Protein AF-A0A2W2E2P2-F1 (afdb_monomer_lite)

InterPro domains:
  IPR006120 Resolvase, HTH domain [PF02796] (11-47)
  IPR009057 Homedomain-like superfamily [SSF46689] (9-50)

Organism: NCBI:txid2070368

Structure (mmCIF, N/CA/C/O backbone):
data_AF-A0A2W2E2P2-F1
#
_entry.id   AF-A0A2W2E2P2-F1
#
loop_
_atom_site.group_PDB
_atom_site.id
_atom_site.type_symbol
_atom_site.label_atom_id
_atom_site.label_alt_id
_atom_site.label_comp_id
_atom_site.label_asym_id
_atom_site.label_entity_id
_atom_site.label_seq_id
_atom_site.pdbx_PDB_ins_code
_atom_site.Cartn_x
_atom_site.Cartn_y
_atom_site.Cartn_z
_atom_site.occupancy
_atom_site.B_iso_or_equiv
_atom_site.auth_seq_id
_atom_site.auth_comp_id
_atom_site.auth_asym_id
_atom_site.auth_atom_id
_atom_site.pdbx_PDB_model_num
ATOM 1 N N . MET A 1 1 ? -22.163 21.161 -4.127 1.00 37.41 1 MET A N 1
ATOM 2 C CA . MET A 1 1 ? -21.077 20.260 -3.689 1.00 37.41 1 MET A CA 1
ATOM 3 C C . MET A 1 1 ? -21.737 19.183 -2.862 1.00 37.41 1 MET A C 1
ATOM 5 O O . MET A 1 1 ? -22.499 19.533 -1.975 1.00 37.41 1 MET A O 1
ATOM 9 N N . SER A 1 2 ? -21.588 17.933 -3.288 1.00 41.34 2 SER A N 1
ATOM 10 C CA . SER A 1 2 ? -22.441 16.811 -2.902 1.00 41.34 2 SER A CA 1
ATOM 11 C C . SER A 1 2 ? -22.448 16.528 -1.400 1.00 41.34 2 SER A C 1
ATOM 13 O O . SER A 1 2 ? -21.405 16.520 -0.752 1.00 41.34 2 SER A O 1
ATOM 15 N N . ASP A 1 3 ? -23.661 16.293 -0.916 1.00 44.78 3 ASP A N 1
ATOM 16 C CA . ASP A 1 3 ? -24.057 15.788 0.393 1.00 44.78 3 ASP A CA 1
ATOM 17 C C . ASP A 1 3 ? -23.370 14.434 0.649 1.00 44.78 3 ASP A C 1
ATOM 19 O O . ASP A 1 3 ? -23.665 13.446 -0.024 1.00 44.78 3 ASP A O 1
ATOM 23 N N . GLN A 1 4 ? -22.397 14.389 1.561 1.00 50.19 4 GLN A N 1
ATOM 24 C CA . GLN A 1 4 ? -21.844 13.129 2.054 1.00 50.19 4 GLN A CA 1
ATOM 25 C C . GLN A 1 4 ? -22.666 12.761 3.289 1.00 50.19 4 GLN A C 1
ATOM 27 O O . GLN A 1 4 ? -22.535 13.388 4.340 1.00 50.19 4 GLN A O 1
ATOM 32 N N . THR A 1 5 ? -23.584 11.814 3.108 1.00 48.88 5 THR A N 1
ATOM 33 C CA . THR A 1 5 ? -24.538 11.307 4.098 1.00 48.88 5 THR A CA 1
ATOM 34 C C . THR A 1 5 ? -23.816 10.907 5.386 1.00 48.88 5 THR A C 1
ATOM 36 O O . THR A 1 5 ? -23.189 9.857 5.475 1.00 48.88 5 THR A O 1
ATOM 39 N N . GLY A 1 6 ? -23.856 11.794 6.379 1.00 53.03 6 GLY A N 1
ATOM 40 C CA . GLY A 1 6 ? -23.239 11.615 7.688 1.00 53.03 6 GLY A CA 1
ATOM 41 C C . GLY A 1 6 ? -24.106 10.770 8.611 1.00 53.03 6 GLY A C 1
ATOM 42 O O . GLY A 1 6 ? -24.652 11.296 9.580 1.00 53.03 6 GLY A O 1
ATOM 43 N N . GLU A 1 7 ? -24.234 9.472 8.336 1.00 62.06 7 GLU A N 1
ATOM 44 C CA . GLU A 1 7 ? -24.673 8.557 9.387 1.00 62.06 7 GLU A CA 1
ATOM 45 C C . GLU A 1 7 ? -23.540 8.410 10.421 1.00 62.06 7 GLU A C 1
ATOM 47 O O . GLU A 1 7 ? -22.379 8.193 10.058 1.00 62.06 7 GLU A O 1
ATOM 52 N N . PRO A 1 8 ? -23.821 8.604 11.722 1.00 69.06 8 PRO A N 1
ATOM 53 C CA . PRO A 1 8 ? -22.817 8.428 12.757 1.00 69.06 8 PRO A CA 1
ATOM 54 C C . PRO A 1 8 ? -22.393 6.958 12.813 1.00 69.06 8 PRO A C 1
ATOM 56 O O . PRO A 1 8 ? -23.249 6.078 12.864 1.00 69.06 8 PRO A O 1
ATOM 59 N N . LEU A 1 9 ? -21.079 6.702 12.868 1.00 77.00 9 LEU A N 1
ATOM 60 C CA . LEU A 1 9 ? -20.551 5.343 13.012 1.00 77.00 9 LEU A CA 1
ATOM 61 C C . LEU A 1 9 ? -21.241 4.610 14.160 1.00 77.00 9 LEU A C 1
ATOM 63 O O . LEU A 1 9 ? -21.228 5.071 15.310 1.00 77.00 9 LEU A O 1
ATOM 67 N N . THR A 1 10 ? -21.800 3.446 13.859 1.00 86.50 10 THR A N 1
ATOM 68 C CA . THR A 1 10 ? -22.472 2.641 14.865 1.00 86.50 10 THR A CA 1
ATOM 69 C C . THR A 1 10 ? -21.447 2.040 15.834 1.00 86.50 10 THR A C 1
ATOM 71 O O . THR A 1 10 ? -20.300 1.759 15.465 1.00 86.50 10 THR A O 1
ATOM 74 N N . PRO A 1 11 ? -21.831 1.773 17.096 1.00 86.62 11 PRO A N 1
ATOM 75 C CA . PRO A 1 11 ? -20.959 1.077 18.041 1.00 86.62 11 PRO A CA 1
ATOM 76 C C . PRO A 1 11 ? -20.436 -0.264 17.506 1.00 86.62 11 PRO A C 1
ATOM 78 O O . PRO A 1 11 ? -19.300 -0.631 17.789 1.00 86.62 11 PRO A O 1
ATOM 81 N N . GLN A 1 12 ? -21.243 -0.961 16.700 1.00 87.69 12 GLN A N 1
ATOM 82 C CA . GLN A 1 12 ? -20.907 -2.258 16.112 1.00 87.69 12 GLN A CA 1
ATOM 83 C C . GLN A 1 12 ? -19.787 -2.138 15.069 1.00 87.69 12 GLN A C 1
ATOM 85 O O . GLN A 1 12 ? -18.851 -2.936 15.087 1.00 87.69 12 GLN A O 1
ATOM 90 N N . GLU A 1 13 ? -19.829 -1.114 14.214 1.00 89.00 13 GLU A N 1
ATOM 91 C CA . GLU A 1 13 ? -18.763 -0.833 13.243 1.00 89.00 13 GLU A CA 1
ATOM 92 C C . GLU A 1 13 ? -17.457 -0.453 13.936 1.00 89.00 13 GLU A C 1
ATOM 94 O O . GLU A 1 13 ? -16.386 -0.922 13.542 1.00 89.00 13 GLU A O 1
ATOM 99 N N . ILE A 1 14 ? -17.549 0.335 15.015 1.00 91.19 14 ILE A N 1
ATOM 100 C CA . ILE A 1 14 ? -16.388 0.705 15.827 1.00 91.19 14 ILE A CA 1
ATOM 101 C C . ILE A 1 14 ? -15.732 -0.542 16.428 1.00 91.19 14 ILE A C 1
ATOM 103 O O . ILE A 1 14 ? -14.510 -0.684 16.376 1.00 91.19 14 ILE A O 1
ATOM 107 N N . ASP A 1 15 ? -16.514 -1.469 16.978 1.00 92.75 15 ASP A N 1
ATOM 108 C CA . ASP A 1 15 ? -15.975 -2.718 17.518 1.00 92.75 15 ASP A CA 1
ATOM 109 C C . ASP A 1 15 ? -15.385 -3.632 16.430 1.00 92.75 15 ASP A C 1
ATOM 111 O O . ASP A 1 15 ? -14.313 -4.210 16.633 1.00 92.75 15 ASP A O 1
ATOM 115 N N . ALA A 1 16 ? -16.016 -3.720 15.256 1.00 92.62 16 ALA A N 1
ATOM 116 C CA . ALA A 1 16 ? -15.576 -4.578 14.151 1.00 92.62 16 ALA A CA 1
ATOM 117 C C . ALA A 1 16 ? -14.212 -4.146 13.573 1.00 92.62 16 ALA A C 1
ATOM 119 O O . ALA A 1 16 ? -13.211 -4.859 13.701 1.00 92.62 16 ALA A O 1
ATOM 120 N N . PHE A 1 17 ? -14.163 -2.942 13.011 1.00 92.44 17 PHE A N 1
ATOM 121 C CA . PHE A 1 17 ? -13.180 -1.936 13.364 1.00 92.44 17 PHE A CA 1
ATOM 122 C C . PHE A 1 17 ? -11.922 -2.326 14.155 1.00 92.44 17 PHE A C 1
ATOM 124 O O . PHE A 1 17 ? -10.843 -2.681 13.659 1.00 92.44 17 PHE A O 1
ATOM 131 N N . LEU A 1 18 ? -12.069 -2.119 15.460 1.00 93.94 18 LEU A N 1
ATOM 132 C CA . LEU A 1 18 ? -11.014 -2.233 16.449 1.00 93.94 18 LEU A CA 1
ATOM 133 C C . LEU A 1 18 ? -10.546 -3.670 16.643 1.00 93.94 18 LEU A C 1
ATOM 135 O O . LEU A 1 18 ? -9.375 -3.874 16.959 1.00 93.94 18 LEU A O 1
ATOM 139 N N . LYS A 1 19 ? -11.412 -4.660 16.409 1.00 94.06 19 LYS A N 1
ATOM 140 C CA . LYS A 1 19 ? -11.032 -6.075 16.422 1.00 94.06 19 LYS A CA 1
ATOM 141 C C . LYS A 1 19 ? -9.991 -6.375 15.344 1.00 94.06 19 LYS A C 1
ATOM 143 O O . LYS A 1 19 ? -8.979 -7.006 15.643 1.00 94.06 19 LYS A O 1
ATOM 148 N N . ARG A 1 20 ? -10.181 -5.862 14.123 1.00 91.75 20 ARG A N 1
ATOM 149 C CA . ARG A 1 20 ? -9.192 -5.977 13.031 1.00 91.75 20 ARG A CA 1
ATOM 150 C C . ARG A 1 20 ? -7.913 -5.206 13.341 1.00 91.75 20 ARG A C 1
ATOM 152 O O . ARG A 1 20 ? -6.808 -5.713 13.157 1.00 91.75 20 ARG A O 1
ATOM 159 N N . TYR A 1 21 ? -8.051 -4.006 13.905 1.00 91.19 21 TYR A N 1
ATOM 160 C CA . TYR A 1 21 ? -6.903 -3.210 14.342 1.00 91.19 21 TYR A CA 1
ATOM 161 C C . TYR A 1 21 ? -6.055 -3.947 15.396 1.00 91.19 21 TYR A C 1
ATOM 163 O O . TYR A 1 21 ? -4.828 -3.972 15.287 1.00 91.19 21 TYR A O 1
ATOM 171 N N . ALA A 1 22 ? -6.698 -4.584 16.380 1.00 92.00 22 ALA A N 1
ATOM 172 C CA . ALA A 1 22 ? -6.052 -5.398 17.410 1.00 92.00 22 ALA A CA 1
ATOM 173 C C . ALA A 1 22 ? -5.407 -6.670 16.841 1.00 92.00 22 ALA A C 1
ATOM 175 O O . ALA A 1 22 ? -4.322 -7.047 17.277 1.00 92.00 22 ALA A O 1
ATOM 176 N N . ALA A 1 23 ? -6.038 -7.298 15.844 1.00 88.94 23 ALA A N 1
ATOM 177 C CA . ALA A 1 23 ? -5.496 -8.465 15.146 1.00 88.94 23 ALA A CA 1
ATOM 178 C C . ALA A 1 23 ? -4.222 -8.144 14.345 1.00 88.94 23 ALA A C 1
ATOM 180 O O . ALA A 1 23 ? -3.421 -9.031 14.063 1.00 88.94 23 ALA A O 1
ATOM 181 N N . GLY A 1 24 ? -3.994 -6.867 14.026 1.00 87.56 24 GLY A N 1
ATOM 182 C CA . GLY A 1 24 ? -2.820 -6.431 13.281 1.00 87.56 24 GLY A CA 1
ATOM 183 C C . GLY A 1 24 ? -3.068 -6.218 11.792 1.00 87.56 24 GLY A C 1
ATOM 184 O O . GLY A 1 24 ? -2.101 -5.960 11.068 1.00 87.56 24 GLY A O 1
ATOM 185 N N . ASP A 1 25 ? -4.322 -6.219 11.344 1.00 86.25 25 ASP A N 1
ATOM 186 C CA . ASP A 1 25 ? -4.678 -5.936 9.953 1.00 86.25 25 ASP A CA 1
ATOM 187 C C . ASP A 1 25 ? -4.138 -4.564 9.503 1.00 86.25 25 ASP A C 1
ATOM 189 O O . ASP A 1 25 ? -3.974 -3.646 10.328 1.00 86.25 25 ASP A O 1
ATOM 193 N N . PRO A 1 26 ? -3.822 -4.379 8.208 1.00 87.38 26 PRO A N 1
ATOM 194 C CA . PRO A 1 26 ? -3.330 -3.105 7.707 1.00 87.38 26 PRO A CA 1
ATOM 195 C C . PRO A 1 26 ? -4.375 -2.001 7.894 1.00 87.38 26 PRO A C 1
ATOM 197 O O . PRO A 1 26 ? -5.440 -2.031 7.291 1.00 87.38 26 PRO A O 1
ATOM 200 N N . VAL A 1 27 ? -4.043 -0.967 8.674 1.00 88.94 27 VAL A N 1
ATOM 201 C CA . VAL A 1 27 ? -4.994 0.101 9.060 1.00 88.94 27 VAL A CA 1
ATOM 202 C C . VAL A 1 27 ? -5.655 0.782 7.862 1.00 88.94 27 VAL A C 1
ATOM 204 O O . VAL A 1 27 ? -6.811 1.170 7.939 1.00 88.94 27 VAL A O 1
ATOM 207 N N . GLY A 1 28 ? -4.947 0.905 6.738 1.00 86.12 28 GLY A N 1
ATOM 208 C CA . GLY A 1 28 ? -5.547 1.457 5.529 1.00 86.12 28 GLY A CA 1
ATOM 209 C C . GLY A 1 28 ? -6.662 0.581 4.948 1.00 86.12 28 GLY A C 1
ATOM 210 O O . GLY A 1 28 ? -7.525 1.101 4.259 1.00 86.12 28 GLY A O 1
ATOM 211 N N . GLU A 1 29 ? -6.584 -0.752 5.078 1.00 86.62 29 GLU A N 1
ATOM 212 C CA . GLU A 1 29 ? -7.599 -1.672 4.514 1.00 86.62 29 GLU A CA 1
ATOM 213 C C . GLU A 1 29 ? -8.837 -1.613 5.374 1.00 86.62 29 GLU A C 1
ATOM 215 O O . GLU A 1 29 ? -9.912 -1.366 4.859 1.00 86.62 29 GLU A O 1
ATOM 220 N N . ILE A 1 30 ? -8.634 -1.651 6.690 1.00 90.75 30 ILE A N 1
ATOM 221 C CA . ILE A 1 30 ? -9.677 -1.359 7.664 1.00 90.75 30 ILE A CA 1
ATOM 222 C C . ILE A 1 30 ? -10.344 -0.005 7.350 1.00 90.75 30 ILE A C 1
ATOM 224 O O . ILE A 1 30 ? -11.559 0.095 7.331 1.00 90.75 30 ILE A O 1
ATOM 228 N N . ALA A 1 31 ? -9.564 1.039 7.064 1.00 89.88 31 ALA A N 1
ATOM 229 C CA . ALA A 1 31 ? -10.101 2.349 6.696 1.00 89.88 31 ALA A CA 1
ATOM 230 C C . ALA A 1 31 ? -10.979 2.297 5.436 1.00 89.88 31 ALA A C 1
ATOM 232 O O . ALA A 1 31 ? -12.071 2.851 5.437 1.00 89.88 31 ALA A O 1
ATOM 233 N N . ALA A 1 32 ? -10.518 1.611 4.388 1.00 87.56 32 ALA A N 1
ATOM 234 C CA . ALA A 1 32 ? -11.261 1.472 3.139 1.00 87.56 32 ALA A CA 1
ATOM 235 C C . ALA A 1 32 ? -12.523 0.603 3.286 1.00 87.56 32 ALA A C 1
ATOM 237 O O . ALA A 1 32 ? -13.559 0.959 2.743 1.00 87.56 32 ALA A O 1
ATOM 238 N N . ASP A 1 33 ? -12.448 -0.500 4.035 1.00 89.06 33 ASP A N 1
ATOM 239 C CA . ASP A 1 33 ? -13.566 -1.432 4.242 1.00 89.06 33 ASP A CA 1
ATOM 240 C C . ASP A 1 33 ? -14.722 -0.798 5.030 1.00 89.06 33 ASP A C 1
ATOM 242 O O . ASP A 1 33 ? -15.878 -1.143 4.812 1.00 89.06 33 ASP A O 1
ATOM 246 N N . PHE A 1 34 ? -14.410 0.111 5.957 1.00 88.12 34 PHE A N 1
ATOM 247 C CA . PHE A 1 34 ? -15.394 0.772 6.822 1.00 88.12 34 PHE A CA 1
ATOM 248 C C . PHE A 1 34 ? -15.696 2.220 6.397 1.00 88.12 34 PHE A C 1
ATOM 250 O O . PHE A 1 34 ? -16.328 2.942 7.157 1.00 88.12 34 PHE A O 1
ATOM 257 N N . ASP A 1 35 ? -15.205 2.663 5.232 1.00 87.69 35 ASP A N 1
ATOM 258 C CA . ASP A 1 35 ? -15.305 4.048 4.730 1.00 87.69 35 ASP A CA 1
ATOM 259 C C . ASP A 1 35 ? -14.923 5.121 5.776 1.00 87.69 35 ASP A C 1
ATOM 261 O O . ASP A 1 35 ? -15.508 6.197 5.885 1.00 87.69 35 ASP A O 1
ATOM 265 N N . VAL A 1 36 ? -13.902 4.835 6.592 1.00 88.69 36 VAL A N 1
ATOM 266 C CA . VAL A 1 36 ? -13.415 5.746 7.637 1.00 88.69 36 VAL A CA 1
ATOM 267 C C . VAL A 1 36 ? -11.999 6.207 7.372 1.00 88.69 36 VAL A C 1
ATOM 269 O O . VAL A 1 36 ? -11.163 5.507 6.810 1.00 88.69 36 VAL A O 1
ATOM 272 N N . SER A 1 37 ? -11.661 7.386 7.887 1.00 89.69 37 SER A N 1
ATOM 273 C CA . SER A 1 37 ? -10.270 7.822 7.882 1.00 89.69 37 SER A CA 1
ATOM 274 C C . SER A 1 37 ? -9.404 6.954 8.809 1.00 89.69 37 SER A C 1
ATOM 276 O O . SER A 1 37 ? -9.821 6.534 9.892 1.00 89.69 37 SER A O 1
ATOM 278 N N . VAL A 1 38 ? -8.135 6.762 8.440 1.00 89.94 38 VAL A N 1
ATOM 279 C CA . VAL A 1 38 ? -7.125 6.132 9.314 1.00 89.94 38 VAL A CA 1
ATOM 280 C C . VAL A 1 38 ? -7.045 6.848 10.669 1.00 89.94 38 VAL A C 1
ATOM 282 O O . VAL A 1 38 ? -6.916 6.205 11.712 1.00 89.94 38 VAL A O 1
ATOM 285 N N . THR A 1 39 ? -7.173 8.177 10.668 1.00 91.69 39 THR A N 1
ATOM 286 C CA . THR A 1 39 ? -7.196 9.002 11.882 1.00 91.69 39 THR A CA 1
ATOM 287 C C . THR A 1 39 ? -8.364 8.633 12.794 1.00 91.69 39 THR A C 1
ATOM 289 O O . THR A 1 39 ? -8.181 8.550 14.008 1.00 91.69 39 THR A O 1
ATOM 292 N N . THR A 1 40 ? -9.542 8.353 12.227 1.00 92.19 40 THR A N 1
ATOM 293 C CA . THR A 1 40 ? -10.725 7.886 12.964 1.00 92.19 40 THR A CA 1
ATOM 294 C C . THR A 1 40 ? -10.418 6.578 13.689 1.00 92.19 40 THR A C 1
ATOM 296 O O . THR A 1 40 ? -10.610 6.495 14.903 1.00 92.19 40 THR A O 1
ATOM 299 N N . ILE A 1 41 ? -9.849 5.592 12.990 1.00 91.69 41 ILE A N 1
ATOM 300 C CA . ILE A 1 41 ? -9.494 4.293 13.581 1.00 91.69 41 ILE A CA 1
ATOM 301 C C . ILE A 1 41 ? -8.519 4.468 14.749 1.00 91.69 41 ILE A C 1
ATOM 303 O O . ILE A 1 41 ? -8.752 3.951 15.842 1.00 91.69 41 ILE A O 1
ATOM 307 N N . VAL A 1 42 ? -7.445 5.238 14.544 1.00 90.62 42 VAL A N 1
ATOM 308 C CA . VAL A 1 42 ? -6.425 5.487 15.577 1.00 90.62 42 VAL A CA 1
ATOM 309 C C . VAL A 1 42 ? -7.018 6.226 16.780 1.00 90.62 42 VAL A C 1
ATOM 311 O O . VAL A 1 42 ? -6.694 5.898 17.923 1.00 90.62 42 VAL A O 1
ATOM 314 N N . ARG A 1 43 ? -7.919 7.191 16.554 1.00 93.19 43 ARG A N 1
ATOM 315 C CA . ARG A 1 43 ? -8.614 7.923 17.622 1.00 93.19 43 ARG A CA 1
ATOM 316 C C . ARG A 1 43 ? -9.431 6.979 18.503 1.00 93.19 43 ARG A C 1
ATOM 318 O O . ARG A 1 43 ? -9.283 7.026 19.723 1.00 93.19 43 ARG A O 1
ATOM 325 N N . TYR A 1 44 ? -10.249 6.112 17.906 1.00 93.50 44 TYR A N 1
ATOM 326 C CA . TYR A 1 44 ? -11.049 5.143 18.661 1.00 93.50 44 TYR A CA 1
ATOM 327 C C . TYR A 1 44 ? -10.184 4.085 19.350 1.00 93.50 44 TYR A C 1
ATOM 329 O O . TYR A 1 44 ? -10.451 3.741 20.503 1.00 93.50 44 TYR A O 1
ATOM 337 N N . ALA A 1 45 ? -9.111 3.626 18.701 1.00 92.19 45 ALA A N 1
ATOM 338 C CA . ALA A 1 45 ? -8.179 2.677 19.300 1.00 92.19 45 ALA A CA 1
ATOM 339 C C . ALA A 1 45 ? -7.517 3.262 20.553 1.00 92.19 45 ALA A C 1
ATOM 341 O O . ALA A 1 45 ? -7.482 2.608 21.594 1.00 92.19 45 ALA A O 1
ATOM 342 N N . ASN A 1 46 ? -7.074 4.521 20.492 1.00 92.50 46 ASN A N 1
ATOM 343 C CA . ASN A 1 46 ? -6.509 5.222 21.643 1.00 92.50 46 ASN A CA 1
ATOM 344 C C . ASN A 1 46 ? -7.547 5.447 22.750 1.00 92.50 46 ASN A C 1
ATOM 346 O O . ASN A 1 46 ? -7.256 5.166 23.913 1.00 92.50 46 ASN A O 1
ATOM 350 N N . ALA A 1 47 ? -8.759 5.894 22.401 1.00 92.19 47 ALA A N 1
ATOM 351 C CA . ALA A 1 47 ? -9.840 6.121 23.363 1.00 92.19 47 ALA A CA 1
ATOM 352 C C . ALA A 1 47 ? -10.218 4.840 24.129 1.00 92.19 47 ALA A C 1
ATOM 354 O O . ALA A 1 47 ? -10.462 4.889 25.332 1.00 92.19 47 ALA A O 1
ATOM 355 N N . ARG A 1 48 ? -10.206 3.684 23.451 1.00 92.94 48 ARG A N 1
ATOM 356 C CA . ARG A 1 48 ? -10.514 2.371 24.042 1.00 92.94 48 ARG A CA 1
ATOM 357 C C . ARG A 1 48 ? -9.281 1.583 24.506 1.00 92.94 48 ARG A C 1
ATOM 359 O O . ARG A 1 48 ? -9.409 0.428 24.894 1.00 92.94 48 ARG A O 1
ATOM 366 N N . LYS A 1 49 ? -8.087 2.190 24.481 1.00 93.31 49 LYS A N 1
ATOM 367 C CA . LYS A 1 49 ? -6.798 1.563 24.843 1.00 93.31 49 LYS A CA 1
ATOM 368 C C . LYS A 1 49 ? -6.489 0.258 24.085 1.00 93.31 49 LYS A C 1
ATOM 370 O O . LYS A 1 49 ? -5.750 -0.589 24.585 1.00 93.31 49 LYS A O 1
ATOM 375 N N . VAL A 1 50 ? -6.999 0.111 22.864 1.00 92.31 50 VAL A N 1
ATOM 376 C CA . VAL A 1 50 ? -6.715 -1.038 21.998 1.00 92.31 50 VAL A CA 1
ATOM 377 C C . VAL A 1 50 ? -5.324 -0.874 21.392 1.00 92.31 50 VAL A C 1
ATOM 379 O O . VAL A 1 50 ? -5.030 0.106 20.705 1.00 92.31 50 VAL A O 1
ATOM 382 N N . ARG A 1 51 ? -4.444 -1.840 21.659 1.00 88.81 51 ARG A N 1
ATOM 383 C CA . ARG A 1 51 ? -3.080 -1.868 21.122 1.00 88.81 51 ARG A CA 1
ATOM 384 C C . ARG A 1 51 ? -3.009 -2.796 19.917 1.00 88.81 51 ARG A C 1
ATOM 386 O O . ARG A 1 51 ? -3.684 -3.817 19.867 1.00 88.81 51 ARG A O 1
ATOM 393 N N . ARG A 1 52 ? -2.157 -2.428 18.964 1.00 84.88 52 ARG A N 1
ATOM 394 C CA . ARG A 1 52 ? -1.824 -3.229 17.786 1.00 84.88 52 ARG A CA 1
ATOM 395 C C . ARG A 1 52 ? -0.471 -3.918 18.022 1.00 84.88 52 ARG A C 1
ATOM 397 O O . ARG A 1 52 ? 0.414 -3.261 18.578 1.00 84.88 52 ARG A O 1
ATOM 404 N N . PRO A 1 53 ? -0.280 -5.189 17.625 1.00 85.00 53 PRO A N 1
ATOM 405 C CA . PRO A 1 53 ? 0.977 -5.899 17.849 1.00 85.00 53 PRO A CA 1
ATOM 406 C C . PRO A 1 53 ? 2.171 -5.203 17.176 1.00 85.00 53 PRO A C 1
ATOM 408 O O . PRO A 1 53 ? 2.073 -4.697 16.053 1.00 85.00 53 PRO A O 1
ATOM 411 N N . SER A 1 54 ? 3.320 -5.178 17.859 1.00 64.94 54 SER A N 1
ATOM 412 C CA . SER A 1 54 ? 4.581 -4.623 17.353 1.00 64.94 54 SER A CA 1
ATOM 413 C C . SER A 1 54 ? 5.155 -5.541 16.269 1.00 64.94 54 SER A C 1
ATOM 415 O O . SER A 1 54 ? 5.897 -6.473 16.553 1.00 64.94 54 SER A O 1
ATOM 417 N N . GLY A 1 55 ? 4.745 -5.328 15.025 1.00 63.66 55 GLY A N 1
ATOM 418 C CA . GLY A 1 55 ? 5.040 -6.230 13.903 1.00 63.66 55 GLY A CA 1
ATOM 419 C C . GLY A 1 55 ? 3.851 -6.417 12.967 1.00 63.66 55 GLY A C 1
ATOM 420 O O . GLY A 1 55 ? 3.996 -6.992 11.894 1.00 63.66 55 GLY A O 1
ATOM 421 N N . ALA A 1 56 ? 2.689 -5.882 13.348 1.00 65.31 56 ALA A N 1
ATOM 422 C CA . ALA A 1 56 ? 1.513 -5.845 12.505 1.00 65.31 56 ALA A CA 1
ATOM 423 C C . ALA A 1 56 ? 1.840 -5.273 11.120 1.00 65.31 56 ALA A C 1
ATOM 425 O O . ALA A 1 56 ? 2.497 -4.228 11.009 1.00 65.31 56 ALA A O 1
ATOM 426 N N . ALA A 1 57 ? 1.364 -5.960 10.079 1.00 59.41 57 ALA A N 1
ATOM 427 C CA . ALA A 1 57 ? 1.705 -5.680 8.695 1.00 59.41 57 ALA A CA 1
ATOM 428 C C . ALA A 1 57 ? 1.484 -4.194 8.384 1.00 59.41 57 ALA A C 1
ATOM 430 O O . ALA A 1 57 ? 0.362 -3.675 8.371 1.00 59.41 57 ALA A O 1
ATOM 431 N N . ARG A 1 58 ? 2.572 -3.455 8.167 1.00 60.53 58 ARG A N 1
ATOM 432 C CA . ARG A 1 58 ? 2.467 -2.175 7.470 1.00 60.53 58 ARG A CA 1
ATOM 433 C C . ARG A 1 58 ? 2.133 -2.547 6.038 1.00 60.53 58 ARG A C 1
ATOM 435 O O . ARG A 1 58 ? 2.816 -3.404 5.482 1.00 60.53 58 ARG A O 1
ATOM 442 N N . ARG A 1 59 ? 1.105 -1.930 5.446 1.00 55.62 59 ARG A N 1
ATOM 443 C CA . ARG A 1 59 ? 0.908 -2.044 4.001 1.00 55.62 59 ARG A CA 1
ATOM 444 C C . ARG A 1 59 ? 2.181 -1.498 3.358 1.00 55.62 59 ARG A C 1
ATOM 446 O O . ARG A 1 59 ? 2.378 -0.286 3.288 1.00 55.62 59 ARG A O 1
ATOM 453 N N . SER A 1 60 ? 3.086 -2.393 2.973 1.00 56.56 60 SER A N 1
ATOM 454 C CA . SER A 1 60 ? 4.125 -2.048 2.027 1.00 56.56 60 SER A CA 1
ATOM 455 C C . SER A 1 60 ? 3.355 -1.707 0.771 1.00 56.56 60 SER A C 1
ATOM 457 O O . SER A 1 60 ? 2.598 -2.531 0.260 1.00 56.56 60 SER A O 1
ATOM 459 N N . ARG A 1 61 ? 3.462 -0.462 0.320 1.00 55.88 61 ARG A N 1
ATOM 460 C CA . ARG A 1 61 ? 2.839 -0.006 -0.920 1.00 55.88 61 ARG A CA 1
ATOM 461 C C . ARG A 1 61 ? 3.626 -0.585 -2.100 1.00 55.88 61 ARG A C 1
ATOM 463 O O . ARG A 1 61 ? 4.049 0.157 -2.980 1.00 55.88 61 ARG A O 1
ATOM 470 N N . SER A 1 62 ? 3.896 -1.893 -2.085 1.00 58.34 62 SER A N 1
ATOM 471 C CA . SER A 1 62 ? 4.429 -2.596 -3.236 1.00 58.34 62 SER A CA 1
ATOM 472 C C . SER A 1 62 ? 3.368 -2.470 -4.308 1.00 58.34 62 SER A C 1
ATOM 474 O O . SER A 1 62 ? 2.319 -3.101 -4.229 1.00 58.34 62 SER A O 1
ATOM 476 N N . LYS A 1 63 ? 3.617 -1.550 -5.235 1.00 64.00 63 LYS A N 1
ATOM 477 C CA . LYS A 1 63 ? 2.776 -1.295 -6.389 1.00 64.00 63 LYS A CA 1
ATOM 478 C C . LYS A 1 63 ? 2.791 -2.580 -7.213 1.00 64.00 63 LYS A C 1
ATOM 480 O O . LYS A 1 63 ? 3.794 -2.886 -7.853 1.00 64.00 63 LYS A O 1
ATOM 485 N N . THR A 1 64 ? 1.745 -3.384 -7.070 1.00 72.50 64 THR A N 1
ATOM 486 C CA . THR A 1 64 ? 1.501 -4.522 -7.953 1.00 72.50 64 THR A CA 1
ATOM 487 C C . THR A 1 64 ? 1.219 -3.943 -9.333 1.00 72.50 64 THR A C 1
ATOM 489 O O . THR A 1 64 ? 0.448 -2.987 -9.441 1.00 72.50 64 THR A O 1
ATOM 492 N N . LEU A 1 65 ? 1.910 -4.445 -10.354 1.00 82.12 65 LEU A N 1
ATOM 493 C CA . LEU A 1 65 ? 1.662 -4.040 -11.734 1.00 82.12 65 LEU A CA 1
ATOM 494 C C . LEU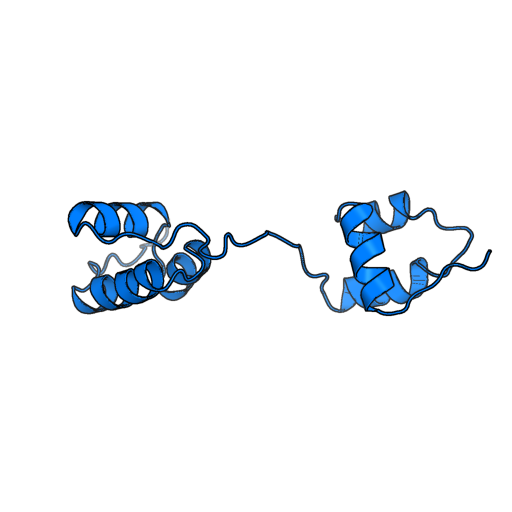 A 1 65 ? 0.259 -4.503 -12.141 1.00 82.12 65 LEU A C 1
ATOM 496 O O . LEU A 1 65 ? -0.181 -5.571 -11.714 1.00 82.12 65 LEU A O 1
ATOM 500 N N . THR A 1 66 ? -0.441 -3.697 -12.937 1.00 87.31 66 THR A N 1
ATOM 501 C CA . THR A 1 66 ? -1.671 -4.144 -13.607 1.00 87.31 66 THR A CA 1
ATOM 502 C C . THR A 1 66 ? -1.348 -5.225 -14.643 1.00 87.31 66 THR A C 1
ATOM 504 O O . THR A 1 66 ? -0.186 -5.393 -15.019 1.00 87.31 66 THR A O 1
ATOM 507 N N . ASP A 1 67 ? -2.357 -5.937 -15.144 1.00 85.19 67 ASP A N 1
ATOM 508 C CA . ASP A 1 67 ? -2.163 -6.950 -16.191 1.00 85.19 67 ASP A CA 1
ATOM 509 C C . ASP A 1 67 ? -1.487 -6.373 -17.447 1.00 85.19 67 ASP A C 1
ATOM 511 O O . ASP A 1 67 ? -0.540 -6.958 -17.966 1.00 85.19 67 ASP A O 1
ATOM 515 N N . GLU A 1 68 ? -1.887 -5.171 -17.872 1.00 85.75 68 GLU A N 1
ATOM 516 C CA . GLU A 1 68 ? -1.277 -4.456 -19.005 1.00 85.75 68 GLU A CA 1
ATOM 517 C C . GLU A 1 68 ? 0.203 -4.130 -18.748 1.00 85.75 68 GLU A C 1
ATOM 519 O O . GLU A 1 68 ? 1.074 -4.370 -19.582 1.00 85.75 68 GLU A O 1
ATOM 524 N N . GLN A 1 69 ? 0.518 -3.657 -17.542 1.00 89.44 69 GLN A N 1
ATOM 525 C CA . GLN A 1 69 ? 1.889 -3.371 -17.131 1.00 89.44 69 GLN A CA 1
ATOM 526 C C . GLN A 1 69 ? 2.748 -4.638 -17.010 1.00 89.44 69 GLN A C 1
ATOM 528 O O . GLN A 1 69 ? 3.958 -4.601 -17.240 1.00 89.44 69 GLN A O 1
ATOM 533 N N . MET A 1 70 ? 2.139 -5.765 -16.639 1.00 90.00 70 MET A N 1
ATOM 534 C CA . MET A 1 70 ? 2.797 -7.069 -16.615 1.00 90.00 70 MET A CA 1
ATOM 535 C C . MET A 1 70 ? 3.083 -7.582 -18.025 1.00 90.00 70 MET A C 1
ATOM 537 O O . MET A 1 70 ? 4.152 -8.148 -18.256 1.00 90.00 70 MET A O 1
ATOM 541 N N . GLU A 1 71 ? 2.173 -7.370 -18.972 1.00 90.94 71 GLU A N 1
ATOM 542 C CA . GLU A 1 71 ? 2.397 -7.717 -20.375 1.00 90.94 71 GLU A CA 1
ATOM 543 C C . GLU A 1 71 ? 3.531 -6.879 -20.981 1.00 90.94 71 GLU A C 1
ATOM 545 O O . GLU A 1 71 ? 4.473 -7.440 -21.549 1.00 90.94 71 GLU A O 1
ATOM 550 N N . GLU A 1 72 ? 3.526 -5.560 -20.750 1.00 91.12 72 GLU A N 1
ATOM 551 C CA . GLU A 1 72 ? 4.623 -4.680 -21.166 1.00 91.12 72 GLU A CA 1
ATOM 552 C C . GLU A 1 72 ? 5.955 -5.107 -20.529 1.00 91.12 72 GLU A C 1
ATOM 554 O O . GLU A 1 72 ? 6.981 -5.175 -21.211 1.00 91.12 72 GLU A O 1
ATOM 559 N N . LEU A 1 73 ? 5.951 -5.471 -19.241 1.00 91.50 73 LEU A N 1
ATOM 560 C CA . LEU A 1 73 ? 7.136 -5.997 -18.568 1.00 91.50 73 LEU A CA 1
ATOM 561 C C . LEU A 1 73 ? 7.664 -7.262 -19.256 1.00 91.50 73 LEU A C 1
ATOM 563 O O . LEU A 1 73 ? 8.862 -7.355 -19.522 1.00 91.50 73 LEU A O 1
ATOM 567 N N . ARG A 1 74 ? 6.797 -8.236 -19.547 1.00 92.12 74 ARG A N 1
ATOM 568 C CA . ARG A 1 74 ? 7.187 -9.508 -20.180 1.00 92.12 74 ARG A CA 1
ATOM 569 C C . ARG A 1 74 ? 7.760 -9.303 -21.580 1.00 92.12 74 ARG A C 1
ATOM 571 O O . ARG A 1 74 ? 8.697 -10.011 -21.942 1.00 92.12 74 ARG A O 1
ATOM 578 N N . ALA A 1 75 ? 7.249 -8.329 -22.331 1.00 91.50 75 ALA A N 1
ATOM 579 C CA . ALA A 1 75 ? 7.759 -7.985 -23.655 1.00 91.50 75 ALA A CA 1
ATOM 580 C C . ALA A 1 75 ? 9.087 -7.209 -23.594 1.00 91.50 75 ALA A C 1
ATOM 582 O O . ALA A 1 75 ? 10.028 -7.523 -24.321 1.00 91.50 75 ALA A O 1
ATOM 583 N N . ALA A 1 76 ? 9.189 -6.209 -22.712 1.00 90.69 76 ALA A N 1
ATOM 584 C CA . ALA A 1 76 ? 10.321 -5.284 -22.683 1.00 90.69 76 ALA A CA 1
ATOM 585 C C . ALA A 1 76 ? 11.519 -5.792 -21.867 1.00 90.69 76 ALA A C 1
ATOM 587 O O . ALA A 1 76 ? 12.661 -5.434 -22.154 1.00 90.69 76 ALA A O 1
ATOM 588 N N . TYR A 1 77 ? 11.297 -6.595 -20.821 1.00 90.81 77 TYR A N 1
ATOM 589 C CA . TYR A 1 77 ? 12.373 -7.054 -19.937 1.00 90.81 77 TYR A CA 1
ATOM 590 C C . TYR A 1 77 ? 13.429 -7.951 -20.600 1.00 90.81 77 TYR A C 1
ATOM 592 O O . TYR A 1 77 ? 14.604 -7.743 -20.277 1.00 90.81 77 TYR A O 1
ATOM 600 N N . PRO A 1 78 ? 13.077 -8.915 -21.479 1.00 90.88 78 PRO A N 1
ATOM 601 C CA . PRO A 1 78 ? 14.060 -9.751 -22.165 1.00 90.88 78 PRO A CA 1
ATOM 602 C C . PRO A 1 78 ? 14.771 -9.044 -23.330 1.00 90.88 78 PRO A C 1
ATOM 604 O O . PRO A 1 78 ? 15.776 -9.567 -23.806 1.00 90.88 78 PRO A O 1
ATOM 607 N N . ASP A 1 79 ? 14.302 -7.874 -23.782 1.00 88.81 79 ASP A N 1
ATOM 608 C CA . ASP A 1 79 ? 14.958 -7.107 -24.848 1.00 88.81 79 ASP A CA 1
ATOM 609 C C . ASP A 1 79 ? 16.321 -6.557 -24.362 1.00 88.81 79 ASP A C 1
ATOM 611 O O . ASP A 1 79 ? 16.358 -5.731 -23.437 1.00 88.81 79 ASP A O 1
ATOM 615 N N . PRO A 1 80 ? 17.456 -6.975 -24.963 1.00 86.06 80 PRO A N 1
ATOM 616 C CA . PRO A 1 80 ? 18.784 -6.504 -24.567 1.00 86.06 80 PRO A CA 1
ATOM 617 C C . PRO A 1 80 ? 18.993 -5.006 -24.817 1.00 86.06 80 PRO A C 1
ATOM 619 O O . PRO A 1 80 ? 19.826 -4.387 -24.154 1.00 86.06 80 PRO A O 1
ATOM 622 N N . ASN A 1 81 ? 18.237 -4.405 -25.739 1.00 89.25 81 ASN A N 1
ATOM 623 C CA . ASN A 1 81 ? 18.383 -2.996 -26.100 1.00 89.25 81 ASN A CA 1
ATOM 624 C C . ASN A 1 81 ? 17.671 -2.060 -25.116 1.00 89.25 81 ASN A C 1
ATOM 626 O O . ASN A 1 81 ? 17.978 -0.870 -25.058 1.00 89.25 81 ASN A O 1
ATOM 630 N N . ARG A 1 82 ? 16.735 -2.581 -24.316 1.00 88.75 82 ARG A N 1
ATOM 631 C CA . ARG A 1 82 ? 15.989 -1.811 -23.316 1.00 88.75 82 ARG A CA 1
ATOM 632 C C . ARG A 1 82 ? 16.722 -1.829 -21.983 1.00 88.75 82 ARG A C 1
ATOM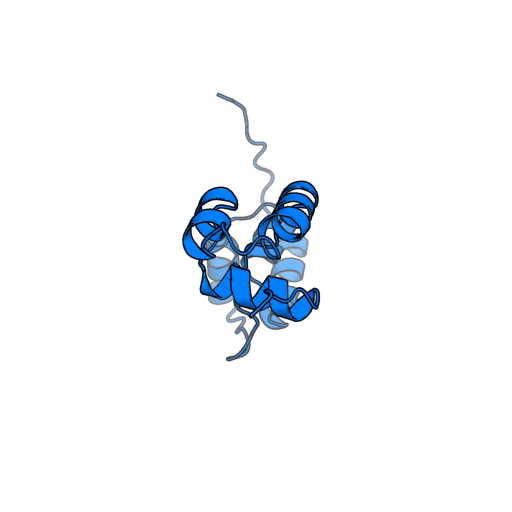 634 O O . ARG A 1 82 ? 16.955 -2.892 -21.397 1.00 88.75 82 ARG A O 1
ATOM 641 N N . LYS A 1 83 ? 17.032 -0.665 -21.407 1.00 92.62 83 LYS A N 1
ATOM 642 C CA . LYS A 1 83 ? 17.628 -0.619 -20.060 1.00 92.62 83 LYS A CA 1
ATOM 643 C C . LYS A 1 83 ? 16.553 -0.849 -18.989 1.00 92.62 83 LYS A C 1
ATOM 645 O O . LYS A 1 83 ? 15.447 -0.329 -19.128 1.00 92.62 83 LYS A O 1
ATOM 650 N N . PRO A 1 84 ? 16.856 -1.539 -17.870 1.00 90.06 84 PRO A N 1
ATOM 651 C CA . PRO A 1 84 ? 15.877 -1.762 -16.800 1.00 90.06 84 PRO A CA 1
ATOM 652 C C . PRO A 1 84 ? 15.315 -0.449 -16.245 1.00 90.06 84 PRO A C 1
ATOM 654 O O . PRO A 1 84 ? 14.140 -0.364 -15.915 1.00 90.06 84 PRO A O 1
ATOM 657 N N . ALA A 1 85 ? 16.138 0.603 -16.193 1.00 91.88 85 ALA A N 1
ATOM 658 C CA . ALA A 1 85 ? 15.713 1.931 -15.763 1.00 91.88 85 ALA A CA 1
ATOM 659 C C . ALA A 1 85 ? 14.618 2.537 -16.657 1.00 91.88 85 ALA A C 1
ATOM 661 O O . ALA A 1 85 ? 13.712 3.196 -16.153 1.00 91.88 85 ALA A O 1
ATOM 662 N N . GLU A 1 86 ? 14.675 2.296 -17.967 1.00 92.88 86 GLU A N 1
ATOM 663 C CA . GLU A 1 86 ? 13.683 2.806 -18.917 1.00 92.88 86 GLU A CA 1
ATOM 664 C C . GLU A 1 86 ? 12.357 2.060 -18.777 1.00 92.88 86 GLU A C 1
ATOM 666 O O . GLU A 1 86 ? 11.305 2.691 -18.737 1.00 92.88 86 GLU A O 1
ATOM 671 N N . ILE A 1 87 ? 12.415 0.735 -18.612 1.0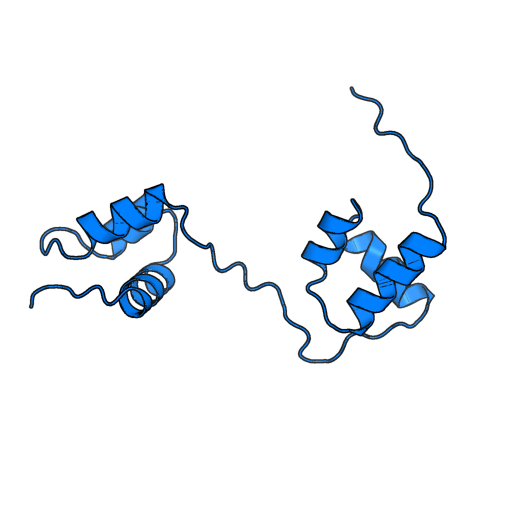0 92.19 87 ILE A N 1
ATOM 672 C CA . ILE A 1 87 ? 11.233 -0.106 -18.379 1.00 92.19 87 ILE A CA 1
ATOM 673 C C . ILE A 1 87 ? 10.576 0.265 -17.044 1.00 92.19 87 ILE A C 1
ATOM 675 O O . ILE A 1 87 ? 9.375 0.491 -16.977 1.00 92.19 87 ILE A O 1
ATOM 679 N N . ALA A 1 88 ? 11.365 0.406 -15.976 1.00 91.69 88 ALA A N 1
ATOM 680 C CA . ALA A 1 88 ? 10.866 0.818 -14.665 1.00 91.69 88 ALA A CA 1
ATOM 681 C C . ALA A 1 88 ? 10.170 2.188 -14.721 1.00 91.69 88 ALA A C 1
ATOM 683 O O . ALA A 1 88 ? 9.111 2.377 -14.121 1.00 91.69 88 ALA A O 1
ATOM 684 N N . ARG A 1 89 ? 10.742 3.133 -15.480 1.00 90.25 89 ARG A N 1
ATOM 685 C CA . ARG A 1 89 ? 10.159 4.460 -15.690 1.00 90.25 89 ARG A CA 1
ATOM 686 C C . ARG A 1 89 ? 8.847 4.393 -16.472 1.00 90.25 89 ARG A C 1
ATOM 688 O O . ARG A 1 89 ? 7.913 5.079 -16.071 1.00 90.25 89 ARG A O 1
ATOM 695 N N . ALA A 1 90 ? 8.774 3.586 -17.532 1.00 88.12 90 ALA A N 1
ATOM 696 C CA . ALA A 1 90 ? 7.547 3.382 -18.309 1.00 88.12 90 ALA A CA 1
ATOM 697 C C . ALA A 1 90 ? 6.419 2.805 -17.435 1.00 88.12 90 ALA A C 1
ATOM 699 O O . ALA A 1 90 ? 5.321 3.350 -17.387 1.00 88.12 90 ALA A O 1
ATOM 700 N N . LEU A 1 91 ? 6.747 1.804 -16.616 1.00 87.94 91 LEU A N 1
ATOM 701 C CA . LEU A 1 91 ? 5.815 1.158 -15.688 1.00 87.94 91 LEU A CA 1
ATOM 702 C C . LEU A 1 91 ? 5.521 1.987 -14.421 1.00 87.94 91 LEU A C 1
ATOM 704 O O . LEU A 1 91 ? 4.660 1.634 -13.609 1.00 87.94 91 LEU A O 1
ATOM 708 N N . GLY A 1 92 ? 6.239 3.092 -14.208 1.00 87.19 92 GLY A N 1
ATOM 709 C CA . GLY A 1 92 ? 6.085 3.948 -13.033 1.00 87.19 92 GLY A CA 1
ATOM 710 C C . GLY A 1 92 ? 6.372 3.224 -11.711 1.00 87.19 92 GLY A C 1
ATOM 711 O O . GLY A 1 92 ? 5.649 3.441 -10.727 1.00 87.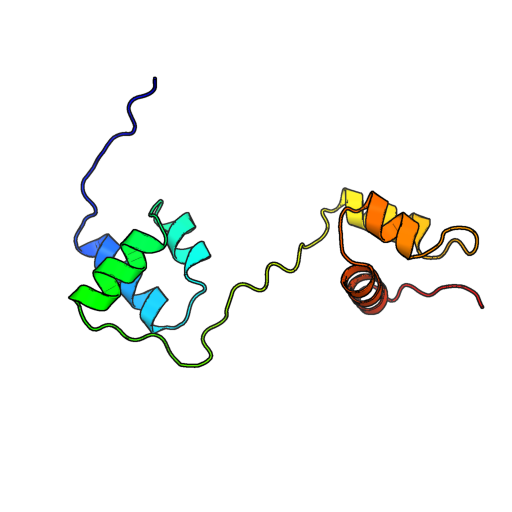19 92 GLY A O 1
ATOM 712 N N . ILE A 1 93 ? 7.389 2.355 -11.696 1.00 87.38 93 ILE A N 1
ATOM 713 C CA . ILE A 1 93 ? 7.875 1.620 -10.518 1.00 87.38 93 ILE A CA 1
ATOM 714 C C . ILE A 1 93 ? 9.390 1.813 -10.317 1.00 87.38 93 ILE A C 1
ATOM 716 O O . ILE A 1 93 ? 10.103 2.134 -11.263 1.00 87.38 93 ILE A O 1
ATOM 720 N N . PRO A 1 94 ? 9.927 1.606 -9.101 1.00 90.56 94 PRO A N 1
ATOM 721 C CA . PRO A 1 94 ? 11.373 1.589 -8.879 1.00 90.56 94 PRO A CA 1
ATOM 722 C C . PRO A 1 94 ? 12.063 0.424 -9.603 1.00 90.56 94 PRO A C 1
ATOM 724 O O . PRO A 1 94 ? 11.509 -0.675 -9.680 1.00 90.56 94 PRO A O 1
ATOM 727 N N . VAL A 1 95 ? 13.313 0.619 -10.038 1.00 90.44 95 VAL A N 1
ATOM 728 C CA . VAL A 1 95 ? 14.122 -0.425 -10.709 1.00 90.44 95 VAL A CA 1
ATOM 729 C C . VAL A 1 95 ? 14.291 -1.676 -9.837 1.00 90.44 95 VAL A C 1
ATOM 731 O O . VAL A 1 95 ? 14.235 -2.792 -10.343 1.00 90.44 95 VAL A O 1
ATOM 734 N N . GLU A 1 96 ? 14.419 -1.522 -8.519 1.00 89.50 96 GLU A N 1
ATOM 735 C CA . GLU A 1 96 ? 14.472 -2.660 -7.588 1.00 89.50 96 GLU A CA 1
ATOM 736 C C . GLU A 1 96 ? 13.163 -3.462 -7.577 1.00 89.50 96 GLU A C 1
ATOM 738 O O . GLU A 1 96 ? 13.169 -4.693 -7.542 1.00 89.50 96 GLU A O 1
ATOM 743 N N . THR A 1 97 ? 12.021 -2.770 -7.656 1.00 88.44 97 THR A N 1
ATOM 744 C CA . THR A 1 97 ? 10.707 -3.421 -7.743 1.00 88.44 97 THR A CA 1
ATOM 745 C C . THR A 1 97 ? 10.562 -4.153 -9.072 1.00 88.44 97 THR A C 1
ATOM 747 O O . THR A 1 97 ? 10.099 -5.289 -9.073 1.00 88.44 97 THR A O 1
ATOM 750 N N . LEU A 1 98 ? 11.030 -3.551 -10.168 1.00 90.88 98 LEU A N 1
ATOM 751 C CA . LEU A 1 98 ? 11.068 -4.171 -11.491 1.00 90.88 98 LEU A CA 1
ATOM 752 C C . LEU A 1 98 ? 11.869 -5.479 -11.465 1.00 90.88 98 LEU A C 1
ATOM 754 O O . LEU A 1 98 ? 11.350 -6.519 -11.856 1.00 90.88 98 LEU A O 1
ATOM 758 N N . ALA A 1 99 ? 13.110 -5.440 -10.969 1.00 89.50 99 ALA A N 1
ATOM 759 C CA . ALA A 1 99 ? 13.991 -6.606 -10.922 1.00 89.50 99 ALA A CA 1
ATOM 760 C C . ALA A 1 99 ? 13.419 -7.731 -10.046 1.00 89.50 99 ALA A C 1
ATOM 762 O O . ALA A 1 99 ? 13.513 -8.907 -10.403 1.00 89.50 99 ALA A O 1
ATOM 763 N N . ARG A 1 100 ? 12.785 -7.374 -8.923 1.00 88.31 100 ARG A N 1
ATOM 764 C CA . ARG A 1 100 ? 12.098 -8.326 -8.045 1.00 88.31 100 ARG A CA 1
ATOM 765 C C . ARG A 1 100 ? 10.905 -8.985 -8.740 1.00 88.31 100 ARG A C 1
ATOM 767 O O . ARG A 1 100 ? 10.799 -10.205 -8.701 1.00 88.31 100 ARG A O 1
ATOM 774 N N . ILE A 1 101 ? 10.037 -8.203 -9.387 1.00 89.38 101 ILE A N 1
ATOM 775 C CA . ILE A 1 101 ? 8.871 -8.734 -10.114 1.00 89.38 101 ILE A CA 1
ATOM 776 C C . ILE A 1 101 ? 9.333 -9.620 -11.271 1.00 89.38 101 ILE A C 1
ATOM 778 O O . ILE A 1 101 ? 8.890 -10.756 -11.377 1.00 89.38 101 ILE A O 1
ATOM 782 N N . ALA A 1 102 ? 10.289 -9.154 -12.074 1.00 89.69 102 ALA A N 1
ATOM 783 C CA . ALA A 1 102 ? 10.839 -9.933 -13.176 1.00 89.69 102 ALA A CA 1
ATOM 784 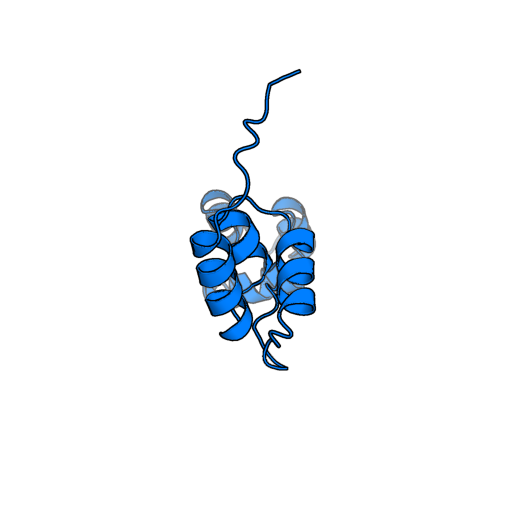C C . ALA A 1 102 ? 11.478 -11.247 -12.698 1.00 89.69 102 ALA A C 1
ATOM 786 O O . ALA A 1 102 ? 11.314 -12.281 -13.338 1.00 89.69 102 ALA A O 1
ATOM 787 N N . SER A 1 103 ? 12.162 -11.232 -11.550 1.00 88.81 103 SER A N 1
ATOM 788 C CA . SER A 1 103 ? 12.725 -12.447 -10.951 1.00 88.81 103 SER A CA 1
ATOM 789 C C . SER A 1 103 ? 11.646 -13.427 -10.495 1.00 88.81 103 SER A C 1
ATOM 791 O O . SER A 1 103 ? 11.796 -14.621 -10.750 1.00 88.81 103 SER A O 1
ATOM 793 N N . ASN A 1 104 ? 10.573 -12.933 -9.868 1.00 87.38 104 ASN A N 1
ATOM 794 C CA . ASN A 1 104 ? 9.428 -13.745 -9.446 1.00 87.38 104 ASN A CA 1
ATOM 795 C C . ASN A 1 104 ? 8.671 -14.345 -10.642 1.00 87.38 104 ASN A C 1
ATOM 797 O O . ASN A 1 104 ? 8.217 -15.479 -10.560 1.00 87.38 104 ASN A O 1
ATOM 801 N N . GLU A 1 105 ? 8.598 -13.617 -11.757 1.00 87.50 105 GLU A N 1
ATOM 802 C CA . GLU A 1 105 ? 8.013 -14.073 -1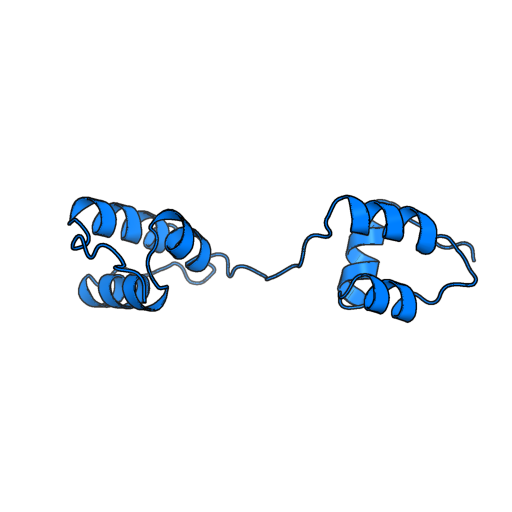3.028 1.00 87.50 105 GLU A CA 1
ATOM 803 C C . GLU A 1 105 ? 8.943 -14.999 -13.832 1.00 87.50 105 GLU A C 1
ATOM 805 O O . GLU A 1 105 ? 8.587 -15.458 -14.914 1.00 87.50 105 GLU A O 1
ATOM 810 N N . GLY A 1 106 ? 10.164 -15.257 -13.350 1.00 89.44 106 GLY A N 1
ATOM 811 C CA . GLY A 1 106 ? 11.146 -16.080 -14.060 1.00 89.44 106 GLY A CA 1
ATOM 812 C C . GLY A 1 106 ? 11.749 -15.419 -15.305 1.00 89.44 106 GLY A C 1
ATOM 813 O O . GLY A 1 106 ? 12.467 -16.075 -16.059 1.00 89.44 106 GLY A O 1
ATOM 814 N N . LEU A 1 107 ? 11.523 -14.119 -15.512 1.00 88.88 107 LEU A N 1
ATOM 815 C CA . LEU A 1 107 ? 12.098 -13.375 -16.625 1.00 88.88 107 LEU A CA 1
ATOM 816 C C . LEU A 1 107 ? 13.619 -13.269 -16.460 1.00 88.88 107 LEU A C 1
ATOM 818 O O . LEU A 1 107 ? 14.168 -13.058 -15.368 1.00 88.88 107 LEU A O 1
ATOM 822 N N . ARG A 1 108 ? 14.326 -13.425 -17.577 1.00 86.06 108 ARG A N 1
ATOM 823 C CA . ARG A 1 108 ? 15.784 -13.351 -17.655 1.00 86.06 108 ARG A CA 1
ATOM 824 C C . ARG A 1 108 ? 16.181 -12.473 -18.824 1.00 86.06 108 ARG A C 1
ATOM 826 O O . ARG A 1 108 ? 15.505 -12.442 -19.846 1.00 86.06 108 ARG A O 1
ATOM 833 N N . ARG A 1 109 ? 17.293 -11.766 -18.649 1.00 79.25 109 ARG A N 1
ATOM 834 C CA . ARG A 1 109 ? 17.930 -11.022 -19.729 1.00 79.25 109 ARG A CA 1
ATOM 835 C C . ARG A 1 109 ? 18.975 -11.902 -20.407 1.00 79.25 109 ARG A C 1
ATOM 837 O O . ARG A 1 109 ? 19.690 -12.610 -19.690 1.00 79.25 109 ARG A O 1
ATOM 844 N N . PRO A 1 110 ? 19.071 -11.867 -21.743 1.00 76.44 110 PRO A N 1
ATOM 845 C CA . PRO A 1 110 ? 20.202 -12.458 -22.442 1.00 76.44 110 PRO A CA 1
ATOM 846 C C . PRO A 1 110 ? 21.496 -11.755 -21.997 1.00 76.44 110 PRO A C 1
ATOM 848 O O . PRO A 1 110 ? 21.481 -10.559 -21.694 1.00 76.44 110 PRO A O 1
ATOM 851 N N . LYS A 1 111 ? 22.575 -12.534 -21.868 1.00 65.69 111 LYS A N 1
ATOM 852 C CA . LYS A 1 111 ? 23.912 -12.043 -21.503 1.00 65.69 111 LYS A CA 1
ATOM 853 C C . LYS A 1 111 ? 24.550 -11.255 -22.638 1.00 65.69 111 LYS A C 1
ATOM 855 O O . LYS A 1 111 ? 24.324 -11.648 -23.802 1.00 65.69 111 LYS A O 1
#

Sequence (111 aa):
MSDQTGEPLTPQEIDAFLKRYAAGDPVGEIAADFDVSVTTIVRYANARKVRRPSGAARRSRSKTLTDEQMEELRAAYPDPNRKPAEIARALGIPVETLARIASNEGLRRPK

pLDDT: mean 83.54, std 13.14, range [37.41, 94.06]

Foldseek 3Di:
DDDPPDDDDDPVLVVVLLVCQLVLHALVVNCVVSVHDSVVSVVSCVVVVRDHDPVRDHPPPLPDQDPVLVVLLLVQVQDPVHDLVNSCVVSVHDSVSSVVVCVVVVHDYDD

Radius of gyration: 20.62 Å; chains: 1; bounding box: 49×36×51 Å

Secondary structure (DSSP, 8-state):
------PPPPHHHHHHHHHHHHHT--HHHHHHHTT--HHHHHHHHHHTTPPPPTT--------PPPHHHHHHHHHHTT-TTS-HHHHHHHTTS-HHHHHHHHHHTT-----